Protein AF-A0A0F4QFX5-F1 (afdb_monomer_lite)

pLDDT: mean 71.14, std 10.99, range [40.28, 90.44]

Secondary structure (DSSP, 8-state):
-HHHHHHHHHHHHHHHHHHHHHHTTTS-SSSHHHHHHHHHHHHHHHHHHHHHTS--HHHHHHHHHHHHHHHHHHHHHHHHHHHHHHHHHHHSEEEEE-SEEEEEEEE-TTS-EEEEEEEEEEETTEEEEEEE-GGGGGS-EEEEEETTEEEEEEEEE-

Organism: NCBI:txid43658

Foldseek 3Di:
DVVVVLLVVLVVLLVQLLVQLLVVVLPPDDDSNVVSLVSNVVSLVSLVVVLVVPPDPVSVVVNVVSVVVNVCSVVPRPVVVVVVLVVLLVPAKDKWFWPAWAWDWDADPVGDIDIWIWTWTDDPNDIDIDTHHNVCSVFRWMKIAGPVCNSRIDIDGD

Radius of gyration: 21.56 Å; chains: 1; bounding box: 49×30×60 Å

Structure (mmCIF, N/CA/C/O backbone):
data_AF-A0A0F4QFX5-F1
#
_entry.id   AF-A0A0F4QFX5-F1
#
loop_
_atom_site.group_PDB
_atom_site.id
_atom_site.type_symbol
_atom_site.label_atom_id
_atom_site.label_alt_id
_atom_site.label_comp_id
_ato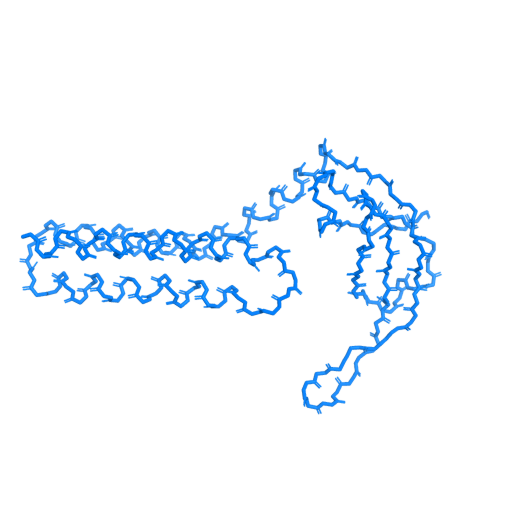m_site.label_asym_id
_atom_site.label_entity_id
_atom_site.label_seq_id
_atom_site.pdbx_PDB_ins_code
_atom_site.Cartn_x
_atom_site.Cartn_y
_atom_site.Cartn_z
_atom_site.occupancy
_atom_site.B_iso_or_equiv
_atom_site.auth_seq_id
_atom_site.auth_comp_id
_atom_site.auth_asym_id
_atom_site.auth_atom_id
_atom_site.pdbx_PDB_model_num
ATOM 1 N N . MET A 1 1 ? -19.162 13.459 34.981 1.00 52.22 1 MET A N 1
ATOM 2 C CA . MET A 1 1 ? -18.405 14.224 33.962 1.00 52.22 1 MET A CA 1
ATOM 3 C C . MET A 1 1 ? -17.192 13.445 33.436 1.00 52.22 1 MET A C 1
ATOM 5 O O . MET A 1 1 ? -17.105 13.255 32.232 1.00 52.22 1 MET A O 1
ATOM 9 N N . LEU A 1 2 ? -16.341 12.882 34.309 1.00 55.62 2 LEU A N 1
ATOM 10 C CA . LEU A 1 2 ? -15.138 12.107 33.936 1.00 55.62 2 LEU A CA 1
ATOM 11 C C . LEU A 1 2 ? -15.383 10.963 32.922 1.00 55.62 2 LEU A C 1
ATOM 13 O O . LEU A 1 2 ? -14.635 10.801 31.966 1.00 55.62 2 LEU A O 1
ATOM 17 N N . ILE A 1 3 ? -16.472 10.203 33.097 1.00 58.12 3 ILE A N 1
ATOM 18 C CA . ILE A 1 3 ? -16.816 9.046 32.247 1.00 58.12 3 ILE A CA 1
ATOM 19 C C . ILE A 1 3 ? -17.171 9.468 30.811 1.00 58.12 3 ILE A C 1
ATOM 21 O O . ILE A 1 3 ? -16.841 8.759 29.865 1.00 58.12 3 ILE A O 1
ATOM 25 N N . TYR A 1 4 ? -17.822 10.622 30.627 1.00 60.41 4 TYR A N 1
ATOM 26 C CA . TYR A 1 4 ? -18.181 11.120 29.294 1.00 60.41 4 TYR A CA 1
ATOM 27 C C . TYR A 1 4 ? -16.943 11.571 28.514 1.00 60.41 4 TYR A C 1
ATOM 29 O O . TYR A 1 4 ? -16.804 11.219 27.345 1.00 60.41 4 TYR A O 1
ATOM 37 N N . ASN A 1 5 ? -16.005 12.245 29.187 1.00 65.69 5 ASN A N 1
ATOM 38 C CA . ASN A 1 5 ? -14.727 12.644 28.595 1.00 65.69 5 ASN A CA 1
ATOM 39 C C . ASN A 1 5 ? -13.904 11.424 28.161 1.00 65.69 5 ASN A C 1
ATOM 41 O O . ASN A 1 5 ? -13.336 11.410 27.076 1.00 65.69 5 ASN A O 1
ATOM 45 N N . LEU A 1 6 ? -13.902 10.359 28.964 1.00 66.31 6 LEU A N 1
ATOM 46 C CA . LEU A 1 6 ? -13.139 9.151 28.656 1.00 66.31 6 LEU A CA 1
ATOM 47 C C . LEU A 1 6 ? -13.728 8.359 27.477 1.00 66.31 6 LEU A C 1
ATOM 49 O O . LEU A 1 6 ? -12.980 7.853 26.644 1.00 66.31 6 LEU A O 1
ATOM 53 N N . LYS A 1 7 ? -15.063 8.309 27.350 1.00 63.09 7 LYS A N 1
ATOM 54 C CA . LYS A 1 7 ? -15.735 7.731 26.171 1.00 63.09 7 LYS A CA 1
ATOM 55 C C . LYS A 1 7 ? -15.396 8.494 24.894 1.00 63.09 7 LYS A C 1
ATOM 57 O O . LYS A 1 7 ? -15.118 7.869 23.878 1.00 63.09 7 LYS A O 1
ATOM 62 N N . PHE A 1 8 ? -15.397 9.822 24.966 1.00 69.56 8 PHE A N 1
ATOM 63 C CA . PHE A 1 8 ? -15.028 10.679 23.843 1.00 69.56 8 PHE A CA 1
ATOM 64 C C . PHE A 1 8 ? -13.571 10.453 23.410 1.00 69.56 8 PHE A C 1
ATOM 66 O O . PHE A 1 8 ? -13.310 10.269 22.223 1.00 69.56 8 PHE A O 1
ATOM 73 N N . ILE A 1 9 ? -12.645 10.352 24.371 1.00 71.25 9 ILE A N 1
ATOM 74 C CA . ILE A 1 9 ? -11.233 10.028 24.112 1.00 71.25 9 ILE A CA 1
ATOM 75 C C . ILE A 1 9 ? -11.090 8.649 23.447 1.00 71.25 9 ILE A C 1
ATOM 77 O O . ILE A 1 9 ? -10.347 8.518 22.480 1.00 71.25 9 ILE A O 1
ATOM 81 N N . CYS A 1 10 ? -11.830 7.631 23.899 1.00 67.19 10 CYS A N 1
ATOM 82 C CA . CYS A 1 10 ? -11.789 6.298 23.281 1.00 67.19 10 CYS A CA 1
ATOM 83 C C . CYS A 1 10 ? -12.310 6.309 21.836 1.00 67.19 10 CYS A C 1
ATOM 85 O O . CYS A 1 10 ? -11.717 5.663 20.975 1.00 67.19 10 CYS A O 1
ATOM 87 N N . SER A 1 11 ? -13.379 7.060 21.550 1.00 68.69 11 SER A N 1
ATOM 88 C CA . SER A 1 11 ? -13.882 7.225 20.179 1.00 68.69 11 SER A CA 1
ATOM 89 C C . SER A 1 11 ? -12.875 7.944 19.280 1.00 68.69 11 SER A C 1
ATOM 91 O O . SER A 1 11 ? -12.693 7.549 18.132 1.00 68.69 11 SER A O 1
ATOM 93 N N . LEU A 1 12 ? -12.192 8.968 19.801 1.00 74.00 12 LEU A N 1
ATOM 94 C CA . LEU A 1 12 ? -11.122 9.671 19.089 1.00 74.00 12 LEU A CA 1
ATOM 95 C C . LEU A 1 12 ? -9.936 8.754 18.784 1.00 74.00 12 LEU A C 1
ATOM 97 O O . LEU A 1 12 ? -9.462 8.751 17.650 1.00 74.00 12 LEU A O 1
ATOM 101 N N . LEU A 1 13 ? -9.493 7.954 19.760 1.00 72.88 13 LEU A N 1
ATOM 102 C CA . LEU A 1 13 ? -8.430 6.956 19.584 1.00 72.88 13 LEU A CA 1
ATOM 103 C C . LEU A 1 13 ? -8.817 5.886 18.558 1.00 72.88 13 LEU A C 1
ATOM 105 O O . LEU A 1 13 ? -7.995 5.483 17.741 1.00 72.88 13 LEU A O 1
ATOM 109 N N . TRP A 1 14 ? -10.079 5.458 18.560 1.00 71.12 14 TRP A N 1
ATOM 110 C CA . TRP A 1 14 ? -10.581 4.511 17.570 1.00 71.12 14 TRP A CA 1
ATOM 111 C C . TRP A 1 14 ? -10.595 5.116 16.160 1.00 71.12 14 TRP A C 1
ATOM 113 O O . TRP A 1 14 ? -10.106 4.484 15.229 1.00 71.12 14 TRP A O 1
ATOM 123 N N . LEU A 1 15 ? -11.085 6.351 16.001 1.00 71.38 15 LEU A N 1
ATOM 124 C CA . LEU A 1 15 ? -11.113 7.052 14.711 1.00 71.38 15 LEU A CA 1
ATOM 125 C C . LEU A 1 15 ? -9.711 7.327 14.162 1.00 71.38 15 LEU A C 1
ATOM 127 O O . LEU A 1 15 ? -9.475 7.140 12.972 1.00 71.38 15 LEU A O 1
ATOM 131 N N . THR A 1 16 ? -8.776 7.744 15.017 1.00 71.50 16 THR A N 1
ATOM 132 C CA . THR A 1 16 ? -7.378 7.963 14.613 1.00 71.50 16 THR A CA 1
ATOM 133 C C . THR A 1 16 ? -6.675 6.656 14.283 1.00 71.50 16 THR A C 1
ATOM 135 O O . THR A 1 16 ? -5.977 6.602 13.278 1.00 71.50 16 THR A O 1
ATOM 138 N N . GLY A 1 17 ? -6.898 5.589 15.055 1.00 69.00 17 GLY A N 1
ATOM 139 C CA . GLY A 1 17 ? -6.400 4.254 14.725 1.00 69.00 17 GLY A CA 1
ATOM 140 C C . GLY A 1 17 ? -6.958 3.736 13.396 1.00 69.00 17 GLY A C 1
ATOM 141 O O . GLY A 1 17 ? -6.195 3.231 12.579 1.00 69.00 17 GLY A O 1
ATOM 142 N N . PHE A 1 18 ? -8.252 3.949 13.133 1.00 71.19 18 PHE A N 1
ATOM 143 C CA . PHE A 1 18 ? -8.891 3.596 11.863 1.00 71.19 18 PHE A CA 1
ATOM 144 C C . PHE A 1 18 ? -8.308 4.391 10.695 1.00 71.19 18 PHE A C 1
ATOM 146 O O . PHE A 1 18 ? -7.931 3.799 9.688 1.00 71.19 18 PHE A O 1
ATOM 153 N N . TYR A 1 19 ? -8.184 5.714 10.839 1.00 71.75 19 TYR A N 1
ATOM 154 C CA . TYR A 1 19 ? -7.569 6.571 9.828 1.00 71.75 19 TYR A CA 1
ATOM 155 C C . TYR A 1 19 ? -6.120 6.157 9.562 1.00 71.75 19 TYR A C 1
ATOM 157 O O . TYR A 1 19 ? -5.746 5.982 8.411 1.00 71.75 19 TYR A O 1
ATOM 165 N N . LEU A 1 20 ? -5.324 5.918 10.610 1.00 66.94 20 LEU A N 1
ATOM 166 C CA . LEU A 1 20 ? -3.946 5.456 10.474 1.00 66.94 20 LEU A CA 1
ATOM 167 C C . LEU A 1 20 ? -3.889 4.105 9.774 1.00 66.94 20 LEU A C 1
ATOM 169 O O . LEU A 1 20 ? -3.154 3.983 8.808 1.00 66.94 20 LEU A O 1
ATOM 173 N N . SER A 1 21 ? -4.666 3.105 10.184 1.00 65.12 21 SER A N 1
ATOM 174 C CA . SER A 1 21 ? -4.685 1.804 9.504 1.00 65.12 21 SER A CA 1
ATOM 175 C C . SER A 1 21 ? -5.161 1.905 8.053 1.00 65.12 21 SER A C 1
ATOM 177 O O . SER A 1 21 ? -4.651 1.171 7.211 1.00 65.12 21 SER A O 1
ATOM 179 N N . PHE A 1 22 ? -6.097 2.808 7.749 1.00 63.34 22 PHE A N 1
ATOM 180 C CA . PHE A 1 22 ? -6.591 3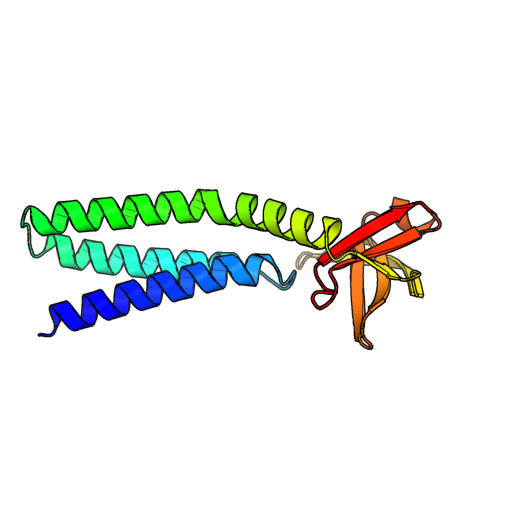.040 6.393 1.00 63.34 22 PHE A CA 1
ATOM 181 C C . PHE A 1 22 ? -5.552 3.756 5.516 1.00 63.34 22 PHE A C 1
ATOM 183 O O . PHE A 1 22 ? -5.319 3.329 4.392 1.00 63.34 22 PHE A O 1
ATOM 190 N N . ASP A 1 23 ? -4.885 4.787 6.036 1.00 61.62 23 ASP A N 1
ATOM 191 C CA . ASP A 1 23 ? -3.944 5.638 5.294 1.00 61.62 23 ASP A CA 1
ATOM 192 C C . ASP A 1 23 ? -2.525 5.032 5.235 1.00 61.62 23 ASP A C 1
ATOM 194 O O . ASP A 1 23 ? -1.869 5.038 4.196 1.00 61.62 23 ASP A O 1
ATOM 198 N N . THR A 1 24 ? -2.055 4.386 6.310 1.00 55.00 24 THR A N 1
ATOM 199 C CA . THR A 1 24 ? -0.734 3.713 6.355 1.00 55.00 24 THR A CA 1
ATOM 200 C C . THR A 1 24 ? -0.702 2.347 5.672 1.00 55.00 24 THR A C 1
ATOM 202 O O . THR A 1 24 ? 0.374 1.794 5.471 1.00 55.00 24 THR A O 1
ATOM 205 N N . LEU A 1 25 ? -1.845 1.823 5.217 1.00 49.72 25 LEU A N 1
ATOM 206 C CA . LEU A 1 25 ? -1.864 0.753 4.211 1.00 49.72 25 LEU A CA 1
ATOM 207 C C . LEU A 1 25 ? -1.387 1.241 2.831 1.00 49.72 25 LEU A C 1
ATOM 209 O O . LEU A 1 25 ? -1.194 0.421 1.936 1.00 49.72 25 LEU A O 1
ATOM 213 N N . HIS A 1 26 ? -1.255 2.555 2.619 1.00 48.41 26 HIS A N 1
ATOM 214 C CA . HIS A 1 26 ? -0.978 3.136 1.300 1.00 48.41 26 HIS A CA 1
ATOM 215 C C . HIS A 1 26 ? 0.464 3.591 1.129 1.00 48.41 26 HIS A C 1
ATOM 217 O O . HIS A 1 26 ? 0.991 3.544 0.022 1.00 48.41 26 HIS A O 1
ATOM 223 N N . ILE A 1 27 ? 1.135 3.961 2.216 1.00 47.41 27 ILE A N 1
ATOM 224 C CA . ILE A 1 27 ? 2.567 4.221 2.184 1.00 47.41 27 ILE A CA 1
ATOM 225 C C . ILE A 1 27 ? 3.240 2.878 2.442 1.00 47.41 27 ILE A C 1
ATOM 227 O O . ILE A 1 27 ? 3.125 2.304 3.520 1.00 47.41 27 ILE A O 1
ATOM 231 N N . LYS A 1 28 ? 3.930 2.347 1.432 1.00 48.00 28 LYS A N 1
ATOM 232 C CA . LYS A 1 28 ? 4.693 1.084 1.459 1.00 48.00 28 LYS A CA 1
ATOM 233 C C . LYS A 1 28 ? 5.945 1.185 2.358 1.00 48.00 28 LYS A C 1
ATOM 235 O O . LYS A 1 28 ? 7.004 0.666 2.016 1.00 48.00 28 LYS A O 1
ATOM 240 N N . GLN A 1 29 ? 5.828 1.901 3.471 1.00 40.28 29 GLN A N 1
ATOM 241 C CA . GLN A 1 29 ? 6.879 2.281 4.396 1.00 40.28 29 GLN A CA 1
ATOM 242 C C . GLN A 1 29 ? 6.446 1.781 5.776 1.00 40.28 29 GLN A C 1
ATOM 244 O O . GLN A 1 29 ? 5.580 2.348 6.433 1.00 40.28 29 GLN A O 1
ATOM 249 N N . ASP A 1 30 ? 6.994 0.613 6.101 1.00 48.69 30 ASP A N 1
ATOM 250 C CA . ASP A 1 30 ? 7.123 -0.009 7.416 1.00 48.69 30 ASP A CA 1
ATOM 251 C C . ASP A 1 30 ? 5.910 0.017 8.361 1.00 48.69 30 ASP A C 1
ATOM 253 O O . ASP A 1 30 ? 5.644 0.994 9.040 1.00 48.69 30 ASP A O 1
ATOM 257 N N . ASN A 1 31 ? 5.253 -1.143 8.509 1.00 52.19 31 ASN A N 1
ATOM 258 C CA . ASN A 1 31 ? 4.588 -1.649 9.728 1.00 52.19 31 ASN A CA 1
ATOM 259 C C . ASN A 1 31 ? 3.607 -0.748 10.522 1.00 52.19 31 ASN A C 1
ATOM 261 O O . ASN A 1 31 ? 3.115 -1.170 11.575 1.00 52.19 31 ASN A O 1
ATOM 265 N N . HIS A 1 32 ? 3.225 0.429 10.030 1.00 55.03 32 HIS A N 1
ATOM 266 C CA . HIS A 1 32 ? 2.330 1.337 10.748 1.00 55.03 32 HIS A CA 1
ATOM 267 C C . HIS A 1 32 ? 0.864 0.881 10.746 1.00 55.03 32 HIS A C 1
ATOM 269 O O . HIS A 1 32 ? 0.118 1.248 11.657 1.00 55.03 32 HIS A O 1
ATOM 275 N N . TRP A 1 33 ? 0.474 -0.023 9.841 1.00 63.19 33 TRP A N 1
ATOM 276 C CA . TRP A 1 33 ? -0.834 -0.683 9.895 1.00 63.19 33 TRP A CA 1
ATOM 277 C C . TRP A 1 33 ? -1.063 -1.398 11.235 1.00 63.19 33 TRP A C 1
ATOM 279 O O . TRP A 1 33 ? -2.121 -1.235 11.846 1.00 63.19 33 TRP A O 1
ATOM 289 N N . LEU A 1 34 ? -0.046 -2.124 11.729 1.00 65.88 34 LEU A N 1
ATOM 290 C CA . LEU A 1 34 ? -0.095 -2.803 13.027 1.00 65.88 34 LEU A CA 1
ATOM 291 C C . LEU A 1 34 ? -0.206 -1.785 14.165 1.00 65.88 34 LEU A C 1
ATOM 293 O O . LEU A 1 34 ? -0.930 -2.018 15.127 1.00 65.88 34 LEU A O 1
ATOM 297 N N . SER A 1 35 ? 0.468 -0.638 14.045 1.00 67.12 35 SER A N 1
ATOM 298 C CA . SER A 1 35 ? 0.380 0.426 15.049 1.00 67.12 35 SER A CA 1
ATOM 299 C C . SER A 1 35 ? -1.018 1.056 15.115 1.00 67.12 35 SER A C 1
ATOM 301 O O . SER A 1 35 ? -1.544 1.219 16.215 1.00 67.12 35 SER A O 1
ATOM 303 N N . GLY A 1 36 ? -1.668 1.308 13.970 1.00 65.44 36 GLY A N 1
ATOM 304 C CA . GLY A 1 36 ? -3.064 1.757 13.918 1.00 65.44 36 GLY A CA 1
ATOM 305 C C . GLY A 1 36 ? -4.025 0.709 14.488 1.00 65.44 36 GLY A C 1
ATOM 306 O O . GLY A 1 36 ? -4.873 1.032 15.321 1.00 65.44 36 GLY A O 1
ATOM 307 N N . PHE A 1 37 ? -3.806 -0.567 14.155 1.00 68.50 37 PHE A N 1
ATOM 308 C CA . PHE A 1 37 ? -4.593 -1.689 14.663 1.00 68.50 37 PHE A CA 1
ATOM 309 C C . PHE A 1 37 ? -4.495 -1.830 16.191 1.00 68.50 37 PHE A C 1
ATOM 311 O O . PHE A 1 37 ? -5.512 -1.960 16.878 1.00 68.50 37 PHE A O 1
ATOM 318 N N . LEU A 1 38 ? -3.282 -1.749 16.746 1.00 72.50 38 LEU A N 1
ATOM 319 C CA . LEU A 1 38 ? -3.049 -1.788 18.191 1.00 72.50 38 LEU A CA 1
ATOM 320 C C . LEU A 1 38 ? -3.684 -0.585 18.903 1.00 72.50 38 LEU A C 1
ATOM 322 O O . LEU A 1 38 ? -4.210 -0.745 20.006 1.00 72.50 38 LEU A O 1
ATOM 326 N N . LEU A 1 39 ? -3.699 0.592 18.268 1.00 72.00 39 LEU A N 1
ATOM 327 C CA . LEU A 1 39 ? -4.360 1.789 18.798 1.00 72.00 39 LEU A CA 1
ATOM 328 C C . LEU A 1 39 ? -5.883 1.597 18.899 1.00 72.00 39 LEU A C 1
ATOM 330 O O . LEU A 1 39 ? -6.487 1.907 19.930 1.00 72.00 39 LEU A O 1
ATOM 334 N N . MET A 1 40 ? -6.498 1.028 17.856 1.00 69.56 40 MET A N 1
ATOM 335 C CA . MET A 1 40 ? -7.926 0.695 17.851 1.00 69.56 40 MET A CA 1
ATOM 336 C C . MET A 1 40 ? -8.264 -0.336 18.933 1.00 69.56 40 MET A C 1
ATOM 338 O O . MET A 1 40 ? -9.249 -0.174 19.659 1.00 69.56 40 MET A O 1
ATOM 342 N N . LEU A 1 41 ? -7.429 -1.372 19.073 1.00 71.94 41 LEU A N 1
ATOM 343 C CA . LEU A 1 41 ? -7.606 -2.430 20.067 1.00 71.94 41 LEU A CA 1
ATOM 344 C C . LEU A 1 41 ? -7.484 -1.887 21.500 1.00 71.94 41 LEU A C 1
ATOM 346 O O . LEU A 1 41 ? -8.323 -2.200 22.346 1.00 71.94 41 LEU A O 1
ATOM 350 N N . ALA A 1 42 ? -6.511 -1.010 21.762 1.00 72.38 42 ALA A N 1
ATOM 351 C CA . ALA A 1 42 ? -6.356 -0.344 23.054 1.00 72.38 42 ALA A CA 1
ATOM 352 C C . ALA A 1 42 ? -7.594 0.493 23.423 1.00 72.38 42 ALA A C 1
ATOM 354 O O . ALA A 1 42 ? -8.089 0.397 24.549 1.00 72.38 42 ALA A O 1
ATOM 355 N N . GLY A 1 43 ? -8.150 1.251 22.470 1.00 67.38 43 GLY A N 1
ATOM 356 C CA . GLY A 1 43 ? -9.379 2.025 22.679 1.00 67.38 43 GLY A CA 1
ATOM 357 C C . GLY A 1 43 ? -10.578 1.155 23.077 1.00 67.38 43 GLY A C 1
ATOM 358 O O . GLY A 1 43 ? -11.338 1.516 23.976 1.00 67.38 43 GLY A O 1
ATOM 359 N N . ILE A 1 44 ? -10.716 -0.026 22.470 1.00 69.00 44 ILE A N 1
ATOM 360 C CA . ILE A 1 44 ? -11.803 -0.975 22.762 1.00 69.00 44 ILE A CA 1
ATOM 361 C C . ILE A 1 44 ? -11.620 -1.633 24.129 1.00 69.00 44 ILE A C 1
ATOM 363 O O . ILE A 1 44 ? -12.579 -1.711 24.899 1.00 69.00 44 ILE A O 1
ATOM 367 N N . VAL A 1 45 ? -10.403 -2.073 24.460 1.00 71.19 45 VAL A N 1
ATOM 368 C CA . VAL A 1 45 ? -10.099 -2.694 25.761 1.00 71.19 45 VAL A CA 1
ATOM 369 C C . VAL A 1 45 ? -10.389 -1.719 26.903 1.00 71.19 45 VAL A C 1
ATOM 371 O O . VAL A 1 45 ? -11.044 -2.093 27.879 1.00 71.19 45 VAL A O 1
ATOM 374 N N . ILE A 1 46 ? -9.981 -0.454 26.761 1.00 69.44 46 ILE A N 1
ATOM 375 C CA . ILE A 1 46 ? -10.266 0.598 27.748 1.00 69.44 46 ILE A CA 1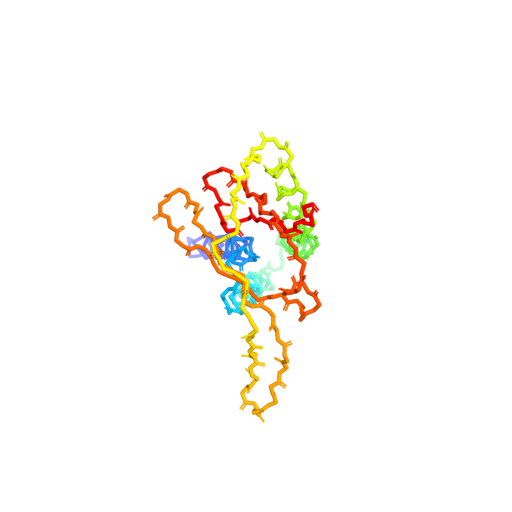
ATOM 376 C C . ILE A 1 46 ? -11.781 0.826 27.863 1.00 69.44 46 ILE A C 1
ATOM 378 O O . ILE A 1 46 ? -12.316 0.895 28.973 1.00 69.44 46 ILE A O 1
ATOM 382 N N . TYR A 1 47 ? -12.495 0.882 26.735 1.00 65.56 47 TYR A N 1
ATOM 383 C CA . TYR A 1 47 ? -13.941 1.105 26.715 1.00 65.56 47 TYR A CA 1
ATOM 384 C C . TYR A 1 47 ? -14.734 -0.041 27.370 1.00 65.56 47 TYR A C 1
ATOM 386 O O . TYR A 1 47 ? -15.620 0.209 28.191 1.00 65.56 47 TYR A O 1
ATOM 394 N N . ILE A 1 48 ? -14.382 -1.298 27.075 1.00 65.69 48 ILE A N 1
ATOM 395 C CA . ILE A 1 48 ? -15.002 -2.489 27.677 1.00 65.69 48 ILE A CA 1
ATOM 396 C C . ILE A 1 48 ? -14.673 -2.573 29.174 1.00 65.69 48 ILE A C 1
ATOM 398 O O . ILE A 1 48 ? -15.571 -2.826 29.981 1.00 65.69 48 ILE A O 1
ATOM 402 N N . GLY A 1 49 ? -13.422 -2.299 29.564 1.00 64.06 49 GLY A N 1
ATOM 403 C CA . GLY A 1 49 ? -12.998 -2.278 30.969 1.00 64.06 49 GLY A CA 1
ATOM 404 C C . GLY A 1 49 ? -13.770 -1.258 31.814 1.00 64.06 49 GLY A C 1
ATOM 405 O O . GLY A 1 49 ? -14.124 -1.532 32.963 1.00 64.06 49 GLY A O 1
ATOM 406 N N . LEU A 1 50 ? -14.120 -0.109 31.230 1.00 62.94 50 LEU A N 1
ATOM 407 C CA . LEU A 1 50 ? -15.002 0.884 31.853 1.00 62.94 50 LEU A CA 1
ATOM 408 C C . LEU A 1 50 ? -16.470 0.437 31.874 1.00 62.94 50 LEU A C 1
ATOM 410 O O . LEU A 1 50 ? -17.176 0.680 32.854 1.00 62.94 50 LEU A O 1
ATOM 414 N N . GLY A 1 51 ? -16.933 -0.218 30.806 1.00 56.91 51 GLY A N 1
ATOM 415 C CA . GLY A 1 51 ? -18.304 -0.710 30.667 1.00 56.91 51 GLY A CA 1
ATOM 416 C C . GLY A 1 51 ? -18.660 -1.849 31.629 1.0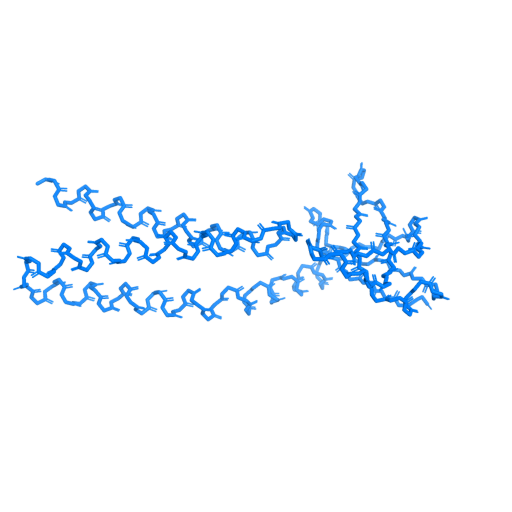0 56.91 51 GLY A C 1
ATOM 417 O O . GLY A 1 51 ? -19.802 -1.906 32.085 1.00 56.91 51 GLY A O 1
ATOM 418 N N . LEU A 1 52 ? -17.695 -2.705 31.985 1.00 56.94 52 LEU A N 1
ATOM 419 C CA . LEU A 1 52 ? -17.861 -3.801 32.953 1.00 56.94 52 LEU A CA 1
ATOM 420 C C . LEU A 1 52 ? -18.050 -3.313 34.398 1.00 56.94 52 LEU A C 1
ATOM 422 O O . LEU A 1 52 ? -18.751 -3.961 35.169 1.00 56.94 52 LEU A O 1
ATOM 426 N N . ARG A 1 53 ? -17.497 -2.148 34.768 1.00 55.97 53 ARG A N 1
ATOM 427 C CA . ARG A 1 53 ? -17.721 -1.543 36.098 1.00 55.97 53 ARG A CA 1
ATOM 428 C C . ARG A 1 53 ? -19.125 -0.955 36.275 1.00 55.97 53 ARG A C 1
ATOM 430 O O . ARG A 1 53 ? -19.558 -0.750 37.403 1.00 55.97 53 ARG A O 1
ATOM 437 N N . HIS A 1 54 ? -19.847 -0.710 35.183 1.00 53.09 54 HIS A N 1
ATOM 438 C CA . HIS A 1 54 ? -21.211 -0.188 35.199 1.00 53.09 54 HIS A CA 1
ATOM 439 C C . HIS A 1 54 ? -22.116 -1.068 34.326 1.00 53.09 54 HIS A C 1
ATOM 441 O O . HIS A 1 54 ? -22.499 -0.688 33.215 1.00 53.09 54 HIS A O 1
ATOM 447 N N . LEU A 1 55 ? -22.453 -2.253 34.852 1.00 50.19 55 LEU A N 1
ATOM 448 C CA . LEU A 1 55 ? -23.392 -3.234 34.287 1.00 50.19 55 LEU A CA 1
ATOM 449 C C . LEU A 1 55 ? -24.804 -2.639 34.146 1.00 50.19 55 LEU A C 1
ATOM 451 O O . LEU A 1 55 ? -25.708 -2.887 34.934 1.00 50.19 55 LEU A O 1
ATOM 455 N N . THR A 1 56 ? -24.995 -1.824 33.119 1.00 56.66 56 THR A N 1
ATOM 456 C CA . THR A 1 56 ? -26.300 -1.333 32.678 1.00 56.66 56 THR A CA 1
ATOM 457 C C . THR A 1 56 ? -26.543 -1.836 31.262 1.00 56.66 56 THR A C 1
ATOM 459 O O . THR A 1 56 ? -25.636 -1.843 30.433 1.00 56.66 56 THR A O 1
ATOM 462 N N . TYR A 1 57 ? -27.776 -2.233 30.949 1.00 54.47 57 TYR A N 1
ATOM 463 C CA . TYR A 1 57 ? -28.160 -2.794 29.643 1.00 54.47 57 TYR A CA 1
ATOM 464 C C . TYR A 1 57 ? -27.744 -1.906 28.445 1.00 54.47 57 TYR A C 1
ATOM 466 O O . TYR A 1 57 ? -27.396 -2.387 27.367 1.00 54.47 57 TYR A O 1
ATOM 474 N N . ARG A 1 58 ? -27.683 -0.583 28.658 1.00 55.16 58 ARG A N 1
ATOM 475 C CA . ARG A 1 58 ? -27.225 0.417 27.678 1.00 55.16 58 ARG A CA 1
ATOM 476 C C . ARG A 1 58 ? -25.708 0.366 27.406 1.00 55.16 58 ARG A C 1
ATOM 478 O O . ARG A 1 58 ? -25.295 0.655 26.288 1.00 55.16 58 ARG A O 1
ATOM 485 N N . SER A 1 59 ? -24.897 -0.028 28.394 1.00 57.06 59 SER A N 1
ATOM 486 C CA . SER A 1 59 ? -23.449 -0.284 28.265 1.00 57.06 59 SER A CA 1
ATOM 487 C C . SER A 1 59 ? -23.179 -1.479 27.340 1.00 57.06 59 SER A C 1
ATOM 489 O O . SER A 1 59 ? -22.306 -1.424 26.477 1.00 57.06 59 SER A O 1
ATOM 491 N N . LEU A 1 60 ? -24.011 -2.523 27.440 1.00 58.66 60 LEU A N 1
ATOM 492 C CA . LEU A 1 60 ? -23.868 -3.762 26.672 1.00 58.66 60 LEU A CA 1
ATOM 493 C C . LEU A 1 60 ? -24.120 -3.561 25.165 1.00 58.66 60 LEU A C 1
ATOM 495 O O . LEU A 1 60 ? -23.354 -4.060 24.345 1.00 58.66 60 LEU A O 1
ATOM 499 N N . ARG A 1 61 ? -25.137 -2.765 24.791 1.00 58.00 61 ARG A N 1
ATOM 500 C CA . ARG A 1 61 ? -25.407 -2.402 23.382 1.00 58.00 61 ARG A CA 1
ATOM 501 C C . ARG A 1 61 ? -24.278 -1.588 22.745 1.00 58.00 61 ARG A C 1
ATOM 503 O O . ARG A 1 61 ? -23.932 -1.836 21.596 1.00 58.00 61 ARG A O 1
ATOM 510 N N . LEU A 1 62 ? -23.709 -0.630 23.480 1.00 58.03 62 LEU A N 1
ATOM 511 C CA . LEU A 1 62 ? -22.591 0.182 22.988 1.00 58.03 62 LEU A CA 1
ATOM 512 C C . LEU A 1 62 ? -21.320 -0.659 22.821 1.00 58.03 62 LEU A C 1
ATOM 514 O O . LEU A 1 62 ? -20.640 -0.519 21.812 1.00 58.03 62 LEU A O 1
ATOM 518 N N . ASN A 1 63 ? -21.044 -1.584 23.747 1.00 61.84 63 ASN A N 1
ATOM 519 C CA . ASN A 1 63 ? -19.934 -2.531 23.610 1.00 61.84 63 ASN A CA 1
ATOM 520 C C . ASN A 1 63 ? -20.095 -3.433 22.380 1.00 61.84 63 ASN A C 1
ATOM 522 O O . ASN A 1 63 ? -19.131 -3.624 21.644 1.00 61.84 63 ASN A O 1
ATOM 526 N N . LEU A 1 64 ? -21.306 -3.942 22.123 1.00 63.84 64 LEU A N 1
ATOM 527 C CA . LEU A 1 64 ? -21.575 -4.765 20.943 1.00 63.84 64 LEU A CA 1
ATOM 528 C C . LEU A 1 64 ? -21.352 -3.976 19.645 1.00 63.84 64 LEU A C 1
ATOM 530 O O . LEU A 1 64 ? -20.726 -4.490 18.727 1.00 63.84 64 LEU A O 1
ATOM 534 N N . PHE A 1 65 ? -21.807 -2.719 19.589 1.00 64.75 65 PHE A N 1
ATOM 535 C CA . PHE A 1 65 ? -21.589 -1.843 18.436 1.00 64.75 65 PHE A CA 1
ATOM 536 C C . PHE A 1 65 ? -20.100 -1.558 18.204 1.00 64.75 65 PHE A C 1
ATOM 538 O O . PHE A 1 65 ? -19.637 -1.657 17.074 1.00 64.75 65 PHE A O 1
ATOM 545 N N . SER A 1 66 ? -19.330 -1.278 19.260 1.00 61.03 66 SER A N 1
ATOM 546 C CA . SER A 1 66 ? -17.880 -1.059 19.157 1.00 61.03 66 SER A CA 1
ATOM 547 C C . SER A 1 66 ? -17.135 -2.303 18.667 1.00 61.03 66 SER A C 1
ATOM 549 O O . SER A 1 66 ? -16.246 -2.194 17.825 1.00 61.03 66 SER A O 1
ATOM 551 N N . VAL A 1 67 ? -17.516 -3.491 19.148 1.00 66.75 67 VAL A N 1
ATOM 552 C CA . VAL A 1 67 ? -16.946 -4.767 18.685 1.00 66.75 67 VAL A CA 1
ATOM 553 C C . VAL A 1 67 ? -17.340 -5.048 17.235 1.00 66.75 67 VAL A C 1
ATOM 555 O O . VAL A 1 67 ? -16.495 -5.457 16.446 1.00 66.75 67 VAL A O 1
ATOM 558 N N . LEU A 1 68 ? -18.589 -4.782 16.847 1.00 65.94 68 LEU A N 1
ATOM 559 C CA . LEU A 1 68 ? -19.028 -4.944 15.460 1.00 65.94 68 LEU A CA 1
ATOM 560 C C . LEU A 1 68 ? -18.295 -3.970 14.527 1.00 65.94 68 LEU A C 1
ATOM 562 O O . LEU A 1 68 ? -17.850 -4.363 13.4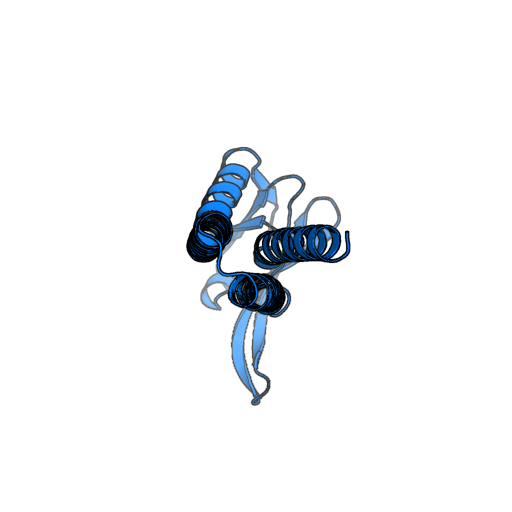54 1.00 65.94 68 LEU A O 1
ATOM 566 N N . SER A 1 69 ? -18.114 -2.720 14.962 1.00 63.34 69 SER A N 1
ATOM 567 C CA . SER A 1 69 ? -17.349 -1.696 14.245 1.00 63.34 69 SER A CA 1
ATOM 568 C C . SER A 1 69 ? -15.875 -2.088 14.116 1.00 63.34 69 SER A C 1
ATOM 570 O O . SER A 1 69 ? -15.262 -1.848 13.081 1.00 63.34 69 SER A O 1
ATOM 572 N N . PHE A 1 70 ? -15.309 -2.751 15.129 1.00 64.25 70 PHE A N 1
ATOM 573 C CA . PHE A 1 70 ? -13.967 -3.330 15.069 1.00 64.25 70 PHE A CA 1
ATOM 574 C C . PHE A 1 70 ? -13.866 -4.486 14.068 1.00 64.25 70 PHE A C 1
ATOM 576 O O . PHE A 1 70 ? -12.964 -4.500 13.234 1.00 64.25 70 PHE A O 1
ATOM 583 N N . LEU A 1 71 ? -14.812 -5.426 14.099 1.00 66.38 71 LEU A N 1
ATOM 584 C CA . LEU A 1 71 ? -14.864 -6.532 13.139 1.00 66.38 71 LEU A CA 1
ATOM 585 C C . LEU A 1 71 ? -15.033 -6.022 11.703 1.00 66.38 71 LEU A C 1
ATOM 587 O O . LEU A 1 71 ? -14.359 -6.503 10.796 1.00 66.38 71 LEU A O 1
ATOM 591 N N . LEU A 1 72 ? -15.860 -4.994 11.502 1.00 62.75 72 LEU A N 1
ATOM 592 C CA . LEU A 1 72 ? -15.962 -4.292 10.224 1.00 62.75 72 LEU A CA 1
ATOM 593 C C . LEU A 1 72 ? -14.623 -3.648 9.853 1.00 62.75 72 LEU A C 1
ATOM 595 O O . LEU A 1 72 ? -14.130 -3.879 8.757 1.00 62.75 72 LEU A O 1
ATOM 599 N N . SER A 1 73 ? -13.967 -2.933 10.768 1.00 57.88 73 SER A N 1
ATOM 600 C CA . SER A 1 73 ? -12.660 -2.315 10.500 1.00 57.88 73 SER A CA 1
ATOM 601 C C . SER A 1 73 ? -11.523 -3.300 10.215 1.00 57.88 73 SER A C 1
ATOM 603 O O . SER A 1 73 ? -10.505 -2.891 9.675 1.00 57.88 73 SER A O 1
ATOM 605 N N . LEU A 1 74 ? -11.678 -4.582 10.549 1.00 59.84 74 LEU A N 1
ATOM 606 C CA . LEU A 1 74 ? -10.736 -5.636 10.167 1.00 59.84 74 LEU A CA 1
ATOM 607 C C . LEU A 1 74 ? -10.919 -6.085 8.711 1.00 59.84 74 LEU A C 1
ATOM 609 O O . LEU A 1 74 ? -9.943 -6.413 8.044 1.00 59.84 74 LEU A O 1
ATOM 613 N N . LEU A 1 75 ? -12.160 -6.106 8.222 1.00 62.31 75 LEU A N 1
ATOM 614 C CA . LEU A 1 75 ? -12.526 -6.658 6.909 1.00 62.31 75 LEU A CA 1
ATOM 615 C C . LEU A 1 75 ? -12.514 -5.604 5.793 1.00 62.31 75 LEU A C 1
ATOM 617 O O . LEU A 1 75 ? -12.225 -5.891 4.638 1.00 62.31 75 LEU A O 1
ATOM 621 N N . VAL A 1 76 ? -12.841 -4.372 6.155 1.00 61.59 76 VAL A N 1
ATOM 622 C CA . VAL A 1 76 ? -13.126 -3.245 5.260 1.00 61.59 76 VAL A CA 1
ATOM 623 C C . VAL A 1 76 ? -11.876 -2.590 4.640 1.00 61.59 76 VAL A C 1
ATOM 625 O O . VAL A 1 76 ? -11.938 -2.259 3.458 1.00 61.59 76 VAL A O 1
ATOM 628 N N . PRO A 1 77 ? -10.733 -2.398 5.335 1.00 59.69 77 PRO A N 1
ATOM 629 C CA . PRO A 1 77 ? -9.656 -1.553 4.817 1.00 59.69 77 PRO A CA 1
ATOM 630 C C . PRO A 1 77 ? -8.999 -2.122 3.564 1.00 59.69 77 PRO A C 1
ATOM 632 O O . PRO A 1 77 ? -8.679 -1.362 2.657 1.00 59.69 77 PRO A O 1
ATOM 635 N N . PHE A 1 78 ? -8.807 -3.443 3.501 1.00 61.00 78 PHE A N 1
ATOM 636 C CA . PHE A 1 78 ? -8.111 -4.060 2.377 1.00 61.00 78 PHE A CA 1
ATOM 637 C C . PHE A 1 78 ? -8.942 -3.948 1.095 1.00 61.00 78 PHE A C 1
ATOM 639 O O . PHE A 1 78 ? -8.479 -3.353 0.126 1.00 61.00 78 PHE A O 1
ATOM 646 N N . GLU A 1 79 ? -10.196 -4.402 1.126 1.00 63.06 79 GLU A N 1
ATOM 647 C CA . GLU A 1 79 ? -11.090 -4.377 -0.040 1.00 63.06 79 GLU A CA 1
ATOM 648 C C . GLU A 1 79 ? -11.478 -2.956 -0.473 1.00 63.06 79 GLU A C 1
ATOM 650 O O . GLU A 1 79 ? -11.552 -2.656 -1.662 1.00 63.06 79 GLU A O 1
ATOM 655 N N . LEU A 1 80 ? -11.684 -2.024 0.463 1.00 66.94 80 LEU A N 1
ATOM 656 C CA . LEU A 1 80 ? -11.934 -0.630 0.077 1.00 66.94 80 LEU A CA 1
ATOM 657 C C . LEU A 1 80 ? -10.686 0.054 -0.474 1.00 66.94 80 LEU A C 1
ATOM 659 O O . LEU A 1 80 ? -10.811 0.909 -1.352 1.00 66.94 80 LEU A O 1
ATOM 663 N N . SER A 1 81 ? -9.494 -0.317 -0.001 1.00 65.19 81 SER A N 1
ATOM 664 C CA . SER A 1 81 ? -8.251 0.223 -0.554 1.00 65.19 81 SER A CA 1
ATOM 665 C C . SER A 1 81 ? -8.017 -0.252 -1.984 1.00 65.19 81 SER A C 1
ATOM 667 O O . SER A 1 81 ? -7.690 0.568 -2.842 1.00 65.19 81 SER A O 1
ATOM 669 N N . THR A 1 82 ? -8.245 -1.537 -2.272 1.00 68.44 82 THR A N 1
ATOM 670 C CA . THR A 1 82 ? -8.113 -2.090 -3.624 1.00 68.44 82 THR A CA 1
ATOM 671 C C . THR A 1 82 ? -9.140 -1.464 -4.558 1.00 68.44 82 THR A C 1
ATOM 673 O O . THR A 1 82 ? -8.767 -0.989 -5.628 1.00 68.44 82 THR A O 1
ATOM 676 N N . LEU A 1 83 ? -10.403 -1.358 -4.135 1.00 75.12 83 LEU A N 1
ATOM 677 C CA . LEU A 1 83 ? -11.477 -0.776 -4.943 1.00 75.12 83 LEU A CA 1
ATOM 678 C C . LEU A 1 83 ? -11.225 0.709 -5.247 1.00 75.12 83 LEU A C 1
ATOM 680 O O . LEU A 1 83 ? -11.353 1.128 -6.396 1.00 75.12 83 LEU A O 1
ATOM 684 N N . ARG A 1 84 ? -10.778 1.498 -4.260 1.00 73.75 84 ARG A N 1
ATOM 685 C CA . ARG A 1 84 ? -10.410 2.907 -4.479 1.00 73.75 84 ARG A CA 1
ATOM 686 C C . ARG A 1 84 ? -9.200 3.044 -5.399 1.00 73.75 84 ARG A C 1
ATOM 688 O O . ARG A 1 84 ? -9.209 3.894 -6.281 1.00 73.75 84 ARG A O 1
ATOM 695 N N . ASN A 1 85 ? -8.155 2.248 -5.189 1.00 72.00 85 ASN A N 1
ATOM 696 C CA . ASN A 1 85 ? -6.948 2.326 -6.010 1.00 72.00 85 ASN A CA 1
ATOM 697 C C . ASN A 1 85 ? -7.253 1.942 -7.462 1.00 72.00 85 ASN A C 1
ATOM 699 O O . ASN A 1 85 ? -6.821 2.643 -8.370 1.00 72.00 85 ASN A O 1
ATOM 703 N N . ASN A 1 86 ? -8.064 0.902 -7.673 1.00 76.56 86 ASN A N 1
ATOM 704 C CA . ASN A 1 86 ? -8.549 0.526 -8.999 1.00 76.56 86 ASN A CA 1
ATOM 705 C C . ASN A 1 86 ? -9.373 1.654 -9.625 1.00 76.56 86 ASN A C 1
ATOM 707 O O . ASN A 1 86 ? -9.119 2.018 -10.765 1.00 76.56 86 ASN A O 1
ATOM 711 N N . TYR A 1 87 ? -10.287 2.266 -8.866 1.00 81.62 87 TYR A N 1
ATOM 712 C CA . TYR A 1 87 ? -11.076 3.402 -9.344 1.00 81.62 87 TYR A CA 1
ATOM 713 C C . TYR A 1 87 ? -10.195 4.586 -9.772 1.00 81.62 87 TYR A C 1
ATOM 715 O O . TYR A 1 87 ? -10.410 5.161 -10.838 1.00 81.62 87 TYR A O 1
ATOM 723 N N . LEU A 1 88 ? -9.184 4.935 -8.968 1.00 77.50 88 LEU A N 1
ATOM 724 C CA . LEU A 1 88 ? -8.238 6.011 -9.279 1.00 77.50 88 LEU A CA 1
ATOM 725 C C . LEU A 1 88 ? -7.404 5.695 -10.526 1.00 77.50 88 LEU A C 1
ATOM 727 O O . LEU A 1 88 ? -7.207 6.571 -11.363 1.00 77.50 88 LEU A O 1
ATOM 731 N N . LEU A 1 89 ? -6.956 4.450 -10.679 1.00 78.38 89 LEU A N 1
ATOM 732 C CA . LEU A 1 89 ? -6.230 4.006 -11.870 1.00 78.38 89 LEU A CA 1
ATOM 733 C C . LEU A 1 89 ? -7.125 3.955 -13.113 1.00 78.38 89 LEU A C 1
ATOM 735 O O . LEU A 1 89 ? -6.654 4.219 -14.209 1.00 78.38 89 LEU A O 1
ATOM 739 N N . GLU A 1 90 ? -8.410 3.653 -12.967 1.00 83.44 90 GLU A N 1
ATOM 740 C CA . GLU A 1 90 ? -9.346 3.598 -14.091 1.00 83.44 90 GLU A CA 1
ATOM 741 C C . GLU A 1 90 ? -9.772 5.000 -14.561 1.00 83.44 90 GLU A C 1
ATOM 743 O O . GLU A 1 90 ? -9.877 5.246 -15.759 1.00 83.44 90 GLU A O 1
ATOM 748 N N . HIS A 1 91 ? -9.975 5.943 -13.634 1.00 79.38 91 HIS A N 1
ATOM 749 C CA . HIS A 1 91 ? -10.573 7.251 -13.943 1.00 79.38 91 HIS A CA 1
ATOM 750 C C . HIS A 1 91 ? -9.573 8.415 -13.961 1.00 79.38 91 HIS A C 1
ATOM 752 O O . HIS A 1 91 ? -9.889 9.489 -14.474 1.00 79.38 91 HIS A O 1
ATOM 758 N N . GLN A 1 92 ? -8.388 8.244 -13.374 1.00 78.75 92 GLN A N 1
ATOM 759 C CA . GLN A 1 92 ? -7.373 9.296 -13.233 1.00 78.75 92 GLN A CA 1
ATOM 760 C C . GLN A 1 92 ? -5.974 8.815 -13.637 1.00 78.75 92 GLN A C 1
ATOM 762 O O . GLN A 1 92 ? -4.978 9.375 -13.180 1.00 78.75 92 GLN A O 1
ATOM 767 N N . ALA A 1 93 ? -5.886 7.798 -14.496 1.00 79.38 93 ALA A N 1
ATOM 768 C CA . ALA A 1 93 ? -4.612 7.316 -15.011 1.00 79.38 93 ALA A CA 1
ATOM 769 C C . ALA A 1 93 ? -3.882 8.376 -15.847 1.00 79.38 93 ALA A C 1
ATOM 771 O O . ALA A 1 93 ? -4.445 8.995 -16.753 1.00 79.38 93 ALA A O 1
ATOM 772 N N . GLN A 1 94 ? -2.592 8.521 -15.574 1.00 80.44 94 GLN A N 1
ATOM 773 C CA . GLN A 1 94 ? -1.614 9.116 -16.470 1.00 80.44 94 GLN A CA 1
ATOM 774 C C . GLN A 1 94 ? -0.526 8.095 -16.772 1.00 80.44 94 GLN A C 1
ATOM 776 O O . GLN A 1 94 ? -0.178 7.256 -15.939 1.00 80.44 94 GLN A O 1
ATOM 781 N N . GLU A 1 95 ? -0.001 8.169 -17.988 1.00 80.56 95 GLU A N 1
ATOM 782 C CA . GLU A 1 95 ? 1.127 7.356 -18.407 1.00 80.56 95 GLU A CA 1
ATOM 783 C C . GLU A 1 95 ? 2.419 8.141 -18.193 1.00 80.56 95 GLU A C 1
ATOM 785 O O . GLU A 1 95 ? 2.517 9.311 -18.569 1.00 80.56 95 GLU A O 1
ATOM 790 N N . ALA A 1 96 ? 3.411 7.478 -17.611 1.00 76.56 96 ALA A N 1
ATOM 791 C CA . ALA A 1 96 ? 4.790 7.932 -17.608 1.00 76.56 96 ALA A CA 1
ATOM 792 C C . ALA A 1 96 ? 5.669 6.845 -18.225 1.00 76.56 96 ALA A C 1
ATOM 794 O O . ALA A 1 96 ? 5.482 5.643 -17.987 1.00 76.56 96 ALA A O 1
ATOM 795 N N . ASP A 1 97 ? 6.655 7.277 -19.004 1.00 68.19 97 ASP A N 1
ATOM 796 C CA . ASP A 1 97 ? 7.735 6.393 -19.410 1.00 68.19 97 ASP A CA 1
ATOM 797 C C . ASP A 1 97 ? 8.602 6.067 -18.184 1.00 68.19 97 ASP A C 1
ATOM 799 O O . ASP A 1 97 ? 8.889 6.921 -17.341 1.00 68.19 97 ASP A O 1
ATOM 803 N N . THR A 1 98 ? 9.011 4.803 -18.061 1.00 66.19 98 THR A N 1
ATOM 804 C CA . THR A 1 98 ? 9.962 4.394 -17.022 1.00 66.19 98 THR A CA 1
ATOM 805 C C . THR A 1 98 ? 11.290 5.109 -17.228 1.00 66.19 98 THR A C 1
ATOM 807 O O . THR A 1 98 ? 11.877 5.008 -18.306 1.00 66.19 98 THR A O 1
ATOM 810 N N . TYR A 1 99 ? 11.794 5.764 -16.183 1.00 65.69 99 TYR A N 1
ATOM 811 C CA . TYR A 1 99 ? 13.083 6.451 -16.224 1.00 65.69 99 TYR A CA 1
ATOM 812 C C . TYR A 1 99 ? 14.238 5.442 -16.157 1.00 65.69 99 TYR A C 1
ATOM 814 O O . TYR A 1 99 ? 15.182 5.520 -16.939 1.00 65.69 99 TYR A O 1
ATOM 822 N N . THR A 1 100 ? 14.140 4.443 -15.269 1.00 71.31 100 THR A N 1
ATOM 823 C CA . THR A 1 100 ? 15.084 3.315 -15.200 1.00 71.31 100 THR A CA 1
ATOM 824 C C . THR A 1 100 ? 14.420 2.026 -14.707 1.00 71.31 100 THR A C 1
ATOM 826 O O . THR A 1 100 ? 13.561 2.052 -13.824 1.00 71.31 100 THR A O 1
ATOM 829 N N . ALA A 1 101 ? 14.862 0.887 -15.249 1.00 80.19 101 ALA A N 1
ATOM 830 C CA . ALA A 1 101 ? 14.628 -0.451 -14.710 1.00 80.19 101 ALA A CA 1
ATOM 831 C C . ALA A 1 101 ? 15.997 -1.105 -14.485 1.00 80.19 101 ALA A C 1
ATOM 833 O O . ALA A 1 101 ? 16.717 -1.384 -15.443 1.00 80.19 101 ALA A O 1
ATOM 834 N N . VAL A 1 102 ? 16.401 -1.269 -13.222 1.00 87.25 102 VAL A N 1
ATOM 835 C CA . VAL A 1 102 ? 17.740 -1.770 -12.875 1.00 87.25 102 VAL A CA 1
ATOM 836 C C . VAL A 1 102 ? 17.673 -2.983 -11.948 1.00 87.25 102 VAL A C 1
ATOM 838 O O . VAL A 1 102 ? 16.878 -2.999 -11.001 1.00 87.25 102 VAL A O 1
ATOM 841 N N . PRO A 1 103 ? 18.524 -4.004 -12.164 1.00 88.06 103 PRO A N 1
ATOM 842 C CA . PRO A 1 103 ? 18.649 -5.113 -11.232 1.00 88.06 103 PRO A CA 1
ATOM 843 C C . PRO A 1 103 ? 19.051 -4.613 -9.842 1.00 88.06 103 PRO A C 1
ATOM 845 O O . PRO A 1 103 ? 20.013 -3.865 -9.678 1.00 88.06 103 PRO A O 1
ATOM 848 N N . ALA A 1 104 ? 18.326 -5.061 -8.826 1.00 90.44 104 ALA A N 1
ATOM 849 C CA . ALA A 1 104 ? 18.528 -4.699 -7.434 1.00 90.44 104 ALA A CA 1
ATOM 850 C C . ALA A 1 104 ? 18.445 -5.935 -6.529 1.00 90.44 104 ALA A C 1
ATOM 852 O O . ALA A 1 104 ? 18.135 -7.051 -6.956 1.00 90.44 104 ALA A O 1
ATOM 853 N N . LYS A 1 105 ? 18.732 -5.751 -5.240 1.00 89.31 105 LYS A N 1
ATOM 854 C CA . LYS A 1 105 ? 18.564 -6.789 -4.219 1.00 89.31 105 LYS A CA 1
ATOM 855 C C . LYS A 1 105 ? 17.958 -6.163 -2.974 1.00 89.31 105 LYS A C 1
ATOM 857 O O . LYS A 1 105 ? 18.406 -5.116 -2.528 1.00 89.31 105 LYS A O 1
ATOM 862 N N . THR A 1 106 ? 16.960 -6.827 -2.407 1.00 86.25 106 THR A N 1
ATOM 863 C CA . THR A 1 106 ? 16.393 -6.467 -1.100 1.00 86.25 106 THR A CA 1
ATOM 864 C C . THR A 1 106 ? 16.814 -7.521 -0.092 1.00 86.25 106 THR A C 1
ATOM 866 O O . THR A 1 106 ? 16.558 -8.709 -0.323 1.00 86.25 106 THR A O 1
ATOM 869 N N . CYS A 1 107 ? 17.445 -7.103 0.999 1.00 86.12 107 CYS A N 1
ATOM 870 C CA . CYS A 1 107 ? 17.896 -7.985 2.070 1.00 86.12 107 CYS A CA 1
ATOM 871 C C . CYS A 1 107 ? 17.003 -7.812 3.299 1.00 86.12 107 CYS A C 1
ATOM 873 O O . CYS A 1 107 ? 16.533 -6.710 3.565 1.00 86.12 107 CYS A O 1
ATOM 875 N N . ASN A 1 108 ? 16.739 -8.900 4.022 1.00 85.00 108 ASN A N 1
ATOM 876 C CA . ASN A 1 108 ? 16.098 -8.815 5.335 1.00 85.00 108 ASN A CA 1
ATOM 877 C C . ASN A 1 108 ? 17.142 -8.592 6.443 1.00 85.00 108 ASN A C 1
ATOM 879 O O . ASN A 1 108 ? 18.338 -8.778 6.219 1.00 85.00 108 ASN A O 1
ATOM 883 N N . ASP A 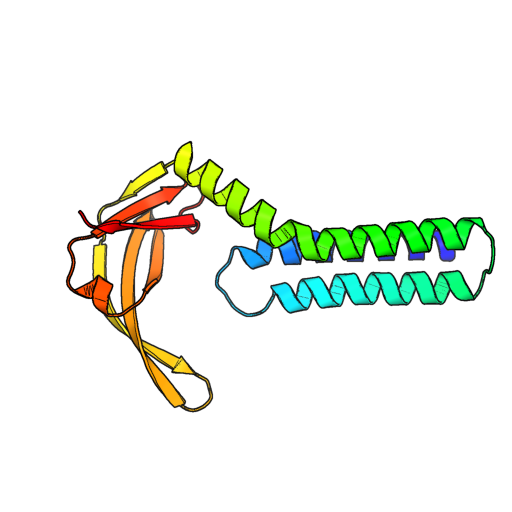1 109 ? 16.681 -8.296 7.659 1.00 83.25 109 ASP A N 1
ATOM 884 C CA . ASP A 1 109 ? 17.540 -8.063 8.837 1.00 83.25 109 ASP A CA 1
ATOM 885 C C . ASP A 1 109 ? 18.418 -9.268 9.212 1.00 83.25 109 ASP A C 1
ATOM 887 O O . ASP A 1 109 ? 19.379 -9.152 9.966 1.00 83.25 109 ASP A O 1
ATOM 891 N N . ARG A 1 110 ? 18.096 -10.451 8.676 1.00 82.00 110 ARG A N 1
ATOM 892 C CA . ARG A 1 110 ? 18.856 -11.694 8.860 1.00 82.00 110 ARG A CA 1
ATOM 893 C C . ARG A 1 110 ? 19.900 -11.924 7.758 1.00 82.00 110 ARG A C 1
ATOM 895 O O . ARG A 1 110 ? 20.493 -12.997 7.713 1.00 82.00 110 ARG A O 1
ATOM 902 N N . GLY A 1 111 ? 20.101 -10.960 6.856 1.00 82.81 111 GLY A N 1
ATOM 903 C CA . GLY A 1 111 ? 21.102 -11.009 5.786 1.00 82.81 111 GLY A CA 1
ATOM 904 C C . GLY A 1 111 ? 20.707 -11.828 4.551 1.00 82.81 111 GLY A C 1
ATOM 905 O O . GLY A 1 111 ? 21.511 -11.971 3.631 1.00 82.81 111 GLY A O 1
ATOM 906 N N . PHE A 1 112 ? 19.479 -12.351 4.472 1.00 87.81 112 PHE A N 1
ATOM 907 C CA . PHE A 1 112 ? 19.003 -13.049 3.277 1.00 87.81 112 PHE A CA 1
ATOM 908 C C . PHE A 1 112 ? 18.564 -12.040 2.218 1.00 87.81 112 PHE A C 1
ATOM 910 O O . PHE A 1 112 ? 17.553 -11.351 2.378 1.00 87.81 112 PHE A O 1
ATOM 917 N N . CYS A 1 113 ? 19.302 -11.993 1.112 1.00 88.56 113 CYS A N 1
ATOM 918 C CA . CYS A 1 113 ? 19.021 -11.112 -0.013 1.00 88.56 113 CYS A CA 1
ATOM 919 C C . CYS A 1 113 ? 18.269 -11.846 -1.123 1.00 88.56 113 CYS A C 1
ATOM 921 O O . CYS A 1 113 ? 18.649 -12.944 -1.529 1.00 88.56 113 CYS A O 1
ATOM 923 N N . LYS A 1 114 ? 17.219 -11.215 -1.650 1.00 89.81 114 LYS A N 1
ATOM 924 C CA . LYS A 1 114 ? 16.490 -11.697 -2.829 1.00 89.81 114 LYS A CA 1
ATOM 925 C C . LYS A 1 114 ? 16.712 -10.744 -4.005 1.00 89.81 114 LYS A C 1
ATOM 927 O O . LYS A 1 114 ? 16.665 -9.530 -3.787 1.00 89.81 114 LYS A O 1
ATOM 932 N N . PRO A 1 115 ? 16.942 -11.261 -5.226 1.00 88.75 115 PRO A N 1
ATOM 933 C CA . PRO A 1 115 ? 17.014 -10.428 -6.419 1.00 88.75 115 PRO A CA 1
ATOM 934 C C . PRO A 1 115 ? 15.662 -9.754 -6.676 1.00 88.75 115 PRO A C 1
ATOM 936 O O . PRO A 1 115 ? 14.602 -10.357 -6.481 1.00 88.75 115 PRO A O 1
ATOM 939 N N . ARG A 1 116 ? 15.711 -8.488 -7.078 1.00 90.06 116 ARG A N 1
ATOM 940 C CA . ARG A 1 116 ? 14.569 -7.620 -7.379 1.00 90.06 116 ARG A CA 1
ATOM 941 C C . ARG A 1 116 ? 14.890 -6.763 -8.597 1.00 90.06 116 ARG A C 1
ATOM 943 O O . ARG A 1 116 ? 16.047 -6.642 -8.976 1.00 90.06 116 ARG A O 1
ATOM 950 N N . CYS A 1 117 ? 13.872 -6.142 -9.168 1.00 86.75 117 CYS A N 1
ATOM 951 C CA . CYS A 1 117 ? 14.036 -5.081 -10.151 1.00 86.75 117 CYS A CA 1
ATOM 952 C C . CYS A 1 117 ? 13.624 -3.753 -9.512 1.00 86.75 117 CYS A C 1
ATOM 954 O O . CYS A 1 117 ? 12.504 -3.660 -9.009 1.00 86.75 117 CYS A O 1
ATOM 956 N N . LEU A 1 118 ? 14.507 -2.758 -9.464 1.00 88.06 118 LEU A N 1
ATOM 957 C CA . LEU A 1 118 ? 14.146 -1.408 -9.037 1.00 88.06 118 LEU A CA 1
ATOM 958 C C . LEU A 1 118 ? 13.665 -0.638 -10.262 1.00 88.06 118 LEU A C 1
ATOM 960 O O . LEU A 1 118 ? 14.425 -0.441 -11.209 1.00 88.06 118 LEU A O 1
ATOM 964 N N . ILE A 1 119 ? 12.407 -0.213 -10.225 1.00 84.88 119 ILE A N 1
ATOM 965 C CA . ILE A 1 119 ? 11.820 0.646 -11.251 1.00 84.88 119 ILE A CA 1
ATOM 966 C C . ILE A 1 119 ? 11.687 2.040 -10.662 1.00 84.88 119 ILE A C 1
ATOM 968 O O . ILE A 1 119 ? 11.143 2.183 -9.562 1.00 84.88 119 ILE A O 1
ATOM 972 N N . SER A 1 120 ? 12.161 3.044 -11.398 1.00 86.00 120 SER A N 1
ATOM 973 C CA . SER A 1 120 ? 11.934 4.451 -11.081 1.00 86.00 120 SER A CA 1
ATOM 974 C C . SER A 1 120 ? 11.271 5.185 -12.243 1.00 86.00 120 SER A C 1
ATOM 976 O O . SER A 1 120 ? 11.519 4.882 -13.415 1.00 86.00 120 SER A O 1
ATOM 978 N N . PHE A 1 121 ? 10.404 6.133 -11.912 1.00 83.94 121 PHE A N 1
ATOM 979 C CA . PHE A 1 121 ? 9.732 6.996 -12.875 1.00 83.94 121 PHE A CA 1
ATOM 980 C C . PHE A 1 121 ? 9.530 8.385 -12.272 1.00 83.94 121 PHE A C 1
ATOM 982 O O . PHE A 1 121 ? 9.437 8.540 -11.052 1.00 83.94 121 PHE A O 1
ATOM 989 N N . GLU A 1 122 ? 9.486 9.393 -13.135 1.00 82.12 122 GLU A N 1
ATOM 990 C CA . GLU A 1 122 ? 9.128 10.748 -12.740 1.00 82.12 122 GLU A CA 1
ATOM 991 C C . GLU A 1 122 ? 7.617 10.925 -12.890 1.00 82.12 122 GLU A C 1
ATOM 993 O O . GLU A 1 122 ? 7.047 10.628 -13.940 1.00 82.12 122 GLU A O 1
ATOM 998 N N . ALA A 1 123 ? 6.965 11.403 -11.838 1.00 79.81 123 ALA A N 1
ATOM 999 C CA . ALA A 1 123 ? 5.558 11.762 -11.866 1.00 79.81 123 ALA A CA 1
ATOM 1000 C C . ALA A 1 123 ? 5.350 13.054 -11.079 1.00 79.81 123 ALA A C 1
ATOM 1002 O O . ALA A 1 123 ? 5.792 13.181 -9.939 1.00 79.81 123 ALA A O 1
ATOM 1003 N N . GLU A 1 124 ? 4.700 14.030 -11.715 1.00 78.12 124 GLU A N 1
ATOM 1004 C CA . GLU A 1 124 ? 4.409 15.349 -11.131 1.00 78.12 124 GLU A CA 1
ATOM 1005 C C . GLU A 1 124 ? 5.648 16.050 -10.519 1.00 78.12 124 GLU A C 1
ATOM 1007 O O . GLU A 1 124 ? 5.553 16.745 -9.509 1.00 78.12 124 GLU A O 1
ATOM 1012 N N . GLY A 1 125 ? 6.828 15.874 -11.133 1.00 74.69 125 GLY A N 1
ATOM 1013 C CA . GLY A 1 125 ? 8.093 16.473 -10.683 1.00 74.69 125 GLY A CA 1
ATOM 1014 C C . GLY A 1 125 ? 8.751 15.771 -9.488 1.00 74.69 125 GLY A C 1
ATOM 1015 O O . GLY A 1 125 ? 9.680 16.316 -8.891 1.00 74.69 125 GLY A O 1
ATOM 1016 N N . GLN A 1 126 ? 8.277 14.578 -9.114 1.00 76.25 126 GLN A N 1
ATOM 1017 C CA . GLN A 1 126 ? 8.874 13.731 -8.081 1.00 76.25 126 GLN A CA 1
ATOM 1018 C C . GLN A 1 126 ? 9.334 12.395 -8.668 1.00 76.25 126 GLN A C 1
ATOM 1020 O O . GLN A 1 126 ? 8.705 11.850 -9.573 1.00 76.25 126 GLN A O 1
ATOM 1025 N N . ILE A 1 127 ? 10.419 11.839 -8.121 1.00 79.69 127 ILE A N 1
ATOM 1026 C CA . ILE A 1 127 ? 10.909 10.509 -8.498 1.00 79.69 127 ILE A CA 1
ATOM 1027 C C . ILE A 1 127 ? 10.264 9.473 -7.578 1.00 79.69 127 ILE A C 1
ATOM 1029 O O . ILE A 1 127 ? 10.580 9.398 -6.388 1.00 79.69 127 ILE A O 1
ATOM 1033 N N . ALA A 1 128 ? 9.381 8.654 -8.141 1.00 77.75 128 ALA A N 1
ATOM 1034 C CA . ALA A 1 128 ? 8.804 7.501 -7.468 1.00 77.75 128 ALA A CA 1
ATOM 1035 C C . ALA A 1 128 ? 9.621 6.244 -7.794 1.00 77.75 128 ALA A C 1
ATOM 1037 O O . ALA A 1 128 ? 10.096 6.062 -8.916 1.00 77.75 128 ALA A O 1
ATOM 1038 N N . GLN A 1 129 ? 9.794 5.363 -6.805 1.00 83.88 129 GLN A N 1
ATOM 1039 C CA . GLN A 1 129 ? 10.605 4.152 -6.944 1.00 83.88 129 GLN A CA 1
ATOM 1040 C C . GLN A 1 129 ? 9.994 2.960 -6.206 1.00 83.88 129 GLN A C 1
ATOM 1042 O O . GLN A 1 129 ? 9.428 3.113 -5.121 1.00 83.88 129 GLN A O 1
ATOM 1047 N N . ASN A 1 130 ? 10.103 1.757 -6.777 1.00 81.12 130 ASN A N 1
ATOM 1048 C CA . ASN A 1 130 ? 9.599 0.539 -6.135 1.00 81.12 130 ASN A CA 1
ATOM 1049 C C . ASN A 1 130 ? 10.310 -0.722 -6.635 1.00 81.12 130 ASN A C 1
ATOM 1051 O O . ASN A 1 130 ? 10.849 -0.766 -7.742 1.00 81.12 130 ASN A O 1
ATOM 1055 N N . TYR A 1 131 ? 10.279 -1.764 -5.806 1.00 83.56 131 TYR A N 1
ATOM 1056 C CA . TYR A 1 131 ? 10.922 -3.044 -6.082 1.00 83.56 131 TYR A CA 1
ATOM 1057 C C . TYR A 1 131 ? 9.916 -4.069 -6.611 1.00 83.56 131 TYR A C 1
ATOM 1059 O O . TYR A 1 131 ? 8.913 -4.381 -5.964 1.00 83.56 131 TYR A O 1
ATOM 1067 N N . PHE A 1 132 ? 10.241 -4.653 -7.757 1.00 82.62 132 PHE A N 1
ATOM 1068 C CA . PHE A 1 132 ? 9.454 -5.649 -8.471 1.00 82.62 132 PHE A CA 1
ATOM 1069 C C . PHE A 1 132 ? 10.182 -6.992 -8.555 1.00 82.62 132 PHE A C 1
ATOM 1071 O O . PHE A 1 132 ? 11.314 -7.157 -8.084 1.00 82.62 132 PHE A O 1
ATOM 1078 N N . LYS A 1 133 ? 9.496 -7.998 -9.104 1.00 84.69 133 LYS A N 1
ATOM 1079 C CA . LYS A 1 133 ? 10.113 -9.295 -9.384 1.00 84.69 133 LYS A CA 1
ATOM 1080 C C . LYS A 1 133 ? 11.206 -9.141 -10.463 1.00 84.69 133 LYS A C 1
ATOM 1082 O O . LYS A 1 133 ? 11.090 -8.241 -11.295 1.00 84.69 133 LYS A O 1
ATOM 1087 N N . PRO A 1 134 ? 12.278 -9.949 -10.422 1.00 84.12 134 PRO A N 1
ATOM 1088 C CA . PRO A 1 134 ? 13.430 -9.771 -11.306 1.00 84.12 134 PRO A CA 1
ATOM 1089 C C . PRO A 1 134 ? 13.097 -9.927 -12.796 1.00 84.12 134 PRO A C 1
ATOM 1091 O O . PRO A 1 134 ? 13.726 -9.259 -13.603 1.00 84.12 134 PRO A O 1
ATOM 1094 N N . GLU A 1 135 ? 12.085 -10.720 -13.162 1.00 83.50 135 GLU A N 1
ATOM 1095 C CA . GLU A 1 135 ? 11.709 -10.983 -14.562 1.00 83.50 135 GLU A CA 1
ATOM 1096 C C . GLU A 1 135 ? 11.242 -9.722 -15.309 1.00 83.50 135 GLU A C 1
ATOM 1098 O O . GLU A 1 135 ? 11.264 -9.672 -16.532 1.00 83.50 135 GLU A O 1
ATOM 1103 N N . ILE A 1 136 ? 10.823 -8.695 -14.568 1.00 81.44 136 ILE A N 1
ATOM 1104 C CA . ILE A 1 136 ? 10.288 -7.442 -15.109 1.00 81.44 136 ILE A CA 1
ATOM 1105 C C . ILE A 1 136 ? 11.414 -6.528 -15.638 1.00 81.44 136 ILE A C 1
ATOM 1107 O O . ILE A 1 136 ? 11.159 -5.650 -16.456 1.00 81.44 136 ILE A O 1
ATOM 1111 N N . CYS A 1 137 ? 12.665 -6.735 -15.214 1.00 82.56 137 CYS A N 1
ATOM 1112 C CA . CYS A 1 137 ? 13.788 -5.865 -15.588 1.00 82.56 137 CYS A CA 1
ATOM 1113 C C . CYS A 1 137 ? 14.182 -5.944 -17.068 1.00 82.56 137 CYS A C 1
ATOM 1115 O O . CYS A 1 137 ? 14.721 -4.975 -17.593 1.00 82.56 137 CYS A O 1
ATOM 1117 N N . ASP A 1 138 ? 13.897 -7.062 -17.735 1.00 80.81 138 ASP A N 1
ATOM 1118 C CA . ASP A 1 138 ? 14.320 -7.300 -19.121 1.00 80.81 138 ASP A CA 1
ATOM 1119 C C . ASP A 1 138 ? 13.224 -6.967 -20.147 1.00 80.81 138 ASP A C 1
ATOM 1121 O O . ASP A 1 138 ? 13.404 -7.142 -21.352 1.00 80.81 138 ASP A O 1
ATOM 1125 N N . THR A 1 139 ? 12.069 -6.489 -19.682 1.00 78.44 139 THR A N 1
ATOM 1126 C CA . THR A 1 139 ? 10.936 -6.121 -20.537 1.00 78.44 139 THR A CA 1
ATOM 1127 C C . THR A 1 139 ? 10.851 -4.607 -20.712 1.00 78.44 139 THR A C 1
ATOM 1129 O O . THR A 1 139 ? 11.100 -3.882 -19.752 1.00 78.44 139 THR A O 1
ATOM 1132 N N . PRO A 1 140 ? 10.480 -4.090 -21.898 1.00 75.69 140 PRO A N 1
ATOM 1133 C CA . PRO A 1 140 ? 10.105 -2.689 -22.033 1.00 75.69 140 PRO A CA 1
ATOM 1134 C C . PRO A 1 140 ? 8.796 -2.453 -21.272 1.00 75.69 140 PRO A C 1
ATOM 1136 O O . PRO A 1 140 ? 7.818 -3.178 -21.459 1.00 75.69 140 PRO A O 1
ATOM 1139 N N . LEU A 1 141 ? 8.782 -1.452 -20.395 1.00 80.12 141 LEU A N 1
ATOM 1140 C CA . LEU A 1 141 ? 7.675 -1.204 -19.474 1.00 80.12 141 LEU A CA 1
ATOM 1141 C C . LEU A 1 141 ? 7.044 0.160 -19.710 1.00 80.12 141 LEU A C 1
ATOM 1143 O O . LEU A 1 141 ? 7.684 1.098 -20.183 1.00 80.12 141 LEU A O 1
ATOM 1147 N N . ARG A 1 142 ? 5.783 0.265 -19.304 1.00 81.56 142 ARG A N 1
ATOM 1148 C CA . ARG A 1 142 ? 5.048 1.514 -19.147 1.00 81.56 142 ARG A CA 1
ATOM 1149 C C . ARG A 1 142 ? 4.475 1.582 -17.736 1.00 81.56 142 ARG A C 1
ATOM 1151 O O . ARG A 1 142 ? 3.936 0.588 -17.234 1.00 81.56 142 ARG A O 1
ATOM 1158 N N . VAL A 1 143 ? 4.579 2.751 -17.107 1.00 82.12 143 VAL A N 1
ATOM 1159 C CA . VAL A 1 143 ? 3.973 3.009 -15.797 1.00 82.12 143 VAL A CA 1
ATOM 1160 C C . VAL A 1 143 ? 2.673 3.768 -15.993 1.00 82.12 143 VAL A C 1
ATOM 1162 O O . VAL A 1 143 ? 2.640 4.799 -16.661 1.00 82.12 143 VAL A O 1
ATOM 1165 N N . ILE A 1 144 ? 1.610 3.257 -15.383 1.00 83.38 144 ILE A N 1
ATOM 1166 C CA . ILE A 1 144 ? 0.319 3.932 -15.284 1.00 83.38 144 ILE A CA 1
ATOM 1167 C C . ILE A 1 144 ? 0.141 4.320 -13.822 1.00 83.38 144 ILE A C 1
ATOM 1169 O O . ILE A 1 144 ? 0.112 3.438 -12.963 1.00 83.38 144 ILE A O 1
ATOM 1173 N N . TYR A 1 145 ? 0.032 5.610 -13.528 1.00 82.62 145 TYR A N 1
ATOM 1174 C CA . TYR A 1 145 ? -0.129 6.116 -12.164 1.00 82.62 145 TYR A CA 1
ATOM 1175 C C . TYR A 1 145 ? -1.391 6.968 -12.026 1.00 82.62 145 TYR A C 1
ATOM 1177 O O . TYR A 1 145 ? -1.882 7.531 -13.004 1.00 82.62 145 TYR A O 1
ATOM 1185 N N . ALA A 1 146 ? -1.934 7.055 -10.813 1.00 82.31 146 ALA A N 1
ATOM 1186 C CA . ALA A 1 146 ? -3.071 7.921 -10.525 1.00 82.31 146 ALA A CA 1
ATOM 1187 C C . ALA A 1 146 ? -2.614 9.382 -10.375 1.00 82.31 146 ALA A C 1
ATOM 1189 O O . ALA A 1 146 ? -1.720 9.693 -9.583 1.00 82.31 146 ALA A O 1
ATOM 1190 N N . ARG A 1 147 ? -3.250 10.302 -11.105 1.00 78.38 147 ARG A N 1
ATOM 1191 C CA . ARG A 1 147 ? -2.994 11.746 -11.002 1.00 78.38 147 ARG A CA 1
ATOM 1192 C C . ARG A 1 147 ? -3.173 12.230 -9.557 1.00 78.38 147 ARG A C 1
ATOM 1194 O O . ARG A 1 147 ? -4.093 11.795 -8.867 1.00 78.38 147 ARG A O 1
ATOM 1201 N N . SER A 1 148 ? -2.289 13.111 -9.087 1.00 74.50 148 SER A N 1
ATOM 1202 C CA . SER A 1 148 ? -2.209 13.583 -7.692 1.00 74.50 148 SER A CA 1
ATOM 1203 C C . SER A 1 148 ? -1.858 12.515 -6.641 1.00 74.50 148 SER A C 1
ATOM 1205 O O . SER A 1 148 ? -1.749 12.845 -5.458 1.00 74.50 148 SER A O 1
ATOM 1207 N N . ARG A 1 149 ? -1.676 11.247 -7.044 1.00 71.12 149 ARG A N 1
ATOM 1208 C CA . ARG A 1 149 ? -1.269 10.106 -6.204 1.00 71.12 149 ARG A CA 1
ATOM 1209 C C . ARG A 1 149 ? -0.266 9.203 -6.941 1.00 71.12 149 ARG A C 1
ATOM 1211 O O . ARG A 1 149 ? -0.569 8.040 -7.215 1.00 71.12 149 ARG A O 1
ATOM 1218 N N . PRO A 1 150 ? 0.940 9.712 -7.259 1.00 70.19 150 PRO A N 1
ATOM 1219 C CA . PRO A 1 150 ? 1.968 8.955 -7.981 1.00 70.19 150 PRO A CA 1
ATOM 1220 C C . PRO A 1 150 ? 2.500 7.734 -7.209 1.00 70.19 150 PRO A C 1
ATOM 1222 O O . PRO A 1 150 ? 3.165 6.875 -7.783 1.00 70.19 150 PRO A O 1
ATOM 1225 N N . ASP A 1 151 ? 2.176 7.614 -5.920 1.00 70.88 151 ASP A N 1
ATOM 1226 C CA . ASP A 1 151 ? 2.387 6.419 -5.100 1.00 70.88 151 ASP A CA 1
ATOM 1227 C C . ASP A 1 151 ? 1.483 5.234 -5.500 1.00 70.88 151 ASP A C 1
ATOM 1229 O O . ASP A 1 151 ? 1.832 4.078 -5.244 1.00 70.88 151 ASP A O 1
ATOM 1233 N N . ILE A 1 152 ? 0.351 5.501 -6.163 1.00 73.19 152 ILE A N 1
ATOM 1234 C CA . ILE A 1 152 ? -0.582 4.496 -6.681 1.00 73.19 152 ILE A CA 1
ATOM 1235 C C . ILE A 1 152 ? -0.311 4.310 -8.169 1.00 73.19 152 ILE A C 1
ATOM 1237 O O . ILE A 1 152 ? -0.711 5.125 -9.001 1.00 73.19 152 ILE A O 1
ATOM 1241 N N . PHE A 1 153 ? 0.350 3.210 -8.513 1.00 78.56 153 PHE A N 1
ATOM 1242 C CA . PHE A 1 153 ? 0.700 2.923 -9.894 1.00 78.56 153 PHE A CA 1
ATOM 1243 C C . PHE A 1 153 ? 0.735 1.429 -10.198 1.00 78.56 153 PHE A C 1
ATOM 1245 O O . PHE A 1 153 ? 0.851 0.574 -9.317 1.00 78.56 153 PHE A O 1
ATOM 1252 N N . THR A 1 154 ? 0.658 1.133 -11.486 1.00 80.88 154 THR A N 1
ATOM 1253 C CA . THR A 1 154 ? 0.763 -0.196 -12.074 1.00 80.88 154 THR A CA 1
ATOM 1254 C C . THR A 1 154 ? 1.824 -0.158 -13.162 1.00 80.88 154 THR A C 1
ATOM 1256 O O . THR A 1 154 ? 2.024 0.856 -13.831 1.00 80.88 154 THR A O 1
ATOM 1259 N N . VAL A 1 155 ? 2.525 -1.274 -13.316 1.00 78.19 155 VAL A N 1
ATOM 1260 C CA . VAL A 1 155 ? 3.551 -1.448 -14.336 1.00 78.19 155 VAL A CA 1
ATOM 1261 C C . VAL A 1 155 ? 3.036 -2.475 -15.329 1.00 78.19 155 VAL A C 1
ATOM 1263 O O . VAL A 1 155 ? 2.644 -3.576 -14.942 1.00 78.19 155 VAL A O 1
ATOM 1266 N N . THR A 1 156 ? 3.037 -2.103 -16.602 1.00 78.94 156 THR A N 1
ATOM 1267 C CA . THR A 1 156 ? 2.561 -2.935 -17.711 1.00 78.94 156 THR A CA 1
ATOM 1268 C C . THR A 1 156 ? 3.670 -3.104 -18.739 1.00 78.94 156 THR A C 1
ATOM 1270 O O . THR A 1 156 ? 4.541 -2.242 -18.858 1.00 78.94 156 THR A O 1
ATOM 1273 N N . ALA A 1 157 ? 3.673 -4.232 -19.449 1.00 76.44 157 ALA A N 1
ATOM 1274 C CA . ALA A 1 157 ? 4.563 -4.414 -20.589 1.00 76.44 157 ALA A CA 1
ATOM 1275 C C . ALA A 1 157 ? 4.115 -3.497 -21.735 1.00 76.44 157 ALA A C 1
ATOM 1277 O O . ALA A 1 157 ? 2.912 -3.316 -21.940 1.00 76.44 157 ALA A O 1
ATOM 1278 N N . LYS A 1 158 ? 5.085 -2.910 -22.435 1.00 71.25 158 LYS A N 1
ATOM 1279 C CA . LYS A 1 158 ? 4.851 -2.075 -23.615 1.00 71.25 158 LYS A CA 1
ATOM 1280 C C . LYS A 1 158 ? 4.575 -2.916 -24.859 1.00 71.25 158 LYS A C 1
ATOM 1282 O O . LYS A 1 158 ? 5.196 -3.995 -24.986 1.00 71.25 158 LYS A O 1
#

Sequence (158 aa):
MLIYNLKFICSLLWLTGFYLSFDTLHIKQDNHWLSGFLLMLAGIVIYIGLGLRHLTYRSLRLNLFSVLSFLLSLLVPFELSTLRNNYLLEHQAQEADTYTAVPAKTCNDRGFCKPRCLISFEAEGQIAQNYFKPEICDTPLRVIYARSRPDIFTVTAK